Protein AF-A0A1U7XF20-F1 (afdb_monomer_lite)

InterPro domains:
  IPR036397 Ribonuclease H superfamily [G3DSA:3.30.420.10] (10-105)

Foldseek 3Di:
DDPVVVVVCVVVVVPPPPPPVCVVVVVVVVVVVVVVVVPPCVCVLVVVLVVVQCQQQDQDPVRSGGPVCVPPVDHDDPDCCSVDPDPVVVVVVVVVVVVVVVVVVD

Organism: Nicotiana sylvestris (NCBI:txid4096)

Radius of gyration: 22.83 Å; chains: 1; bounding box: 46×39×64 Å

Structure (mmCIF, N/CA/C/O backbone):
data_AF-A0A1U7XF20-F1
#
_entry.id   AF-A0A1U7XF20-F1
#
loop_
_atom_site.group_PDB
_atom_site.id
_atom_site.type_symbol
_atom_site.label_atom_id
_atom_site.label_alt_id
_atom_site.label_comp_id
_atom_site.label_asym_id
_atom_site.label_entity_id
_atom_site.label_seq_id
_atom_site.pdbx_PDB_ins_code
_atom_site.Cartn_x
_atom_site.Cartn_y
_atom_site.Cartn_z
_atom_site.occupancy
_atom_site.B_iso_or_equiv
_atom_site.auth_seq_id
_atom_site.auth_comp_id
_atom_site.auth_asym_id
_atom_site.auth_atom_id
_atom_site.pdbx_PDB_model_num
ATOM 1 N N . MET A 1 1 ? -6.549 -2.024 -49.322 1.00 47.97 1 MET A N 1
ATOM 2 C CA . MET A 1 1 ? -5.679 -2.160 -48.138 1.00 47.97 1 MET A CA 1
ATOM 3 C C . MET A 1 1 ? -6.633 -2.403 -46.986 1.00 47.97 1 MET A C 1
ATOM 5 O O . MET A 1 1 ? -7.366 -1.487 -46.643 1.00 47.97 1 MET A O 1
ATOM 9 N N . GLY A 1 2 ? -6.844 -3.676 -46.654 1.00 63.06 2 GLY A N 1
ATOM 10 C CA . GLY A 1 2 ? -8.061 -4.148 -45.983 1.00 63.06 2 GLY A CA 1
ATOM 11 C C . GLY A 1 2 ? -7.873 -4.359 -44.486 1.00 63.06 2 GLY A C 1
ATOM 12 O O . GLY A 1 2 ? -6.754 -4.566 -44.024 1.00 63.06 2 GLY A O 1
ATOM 13 N N . ASP A 1 3 ? -8.983 -4.366 -43.749 1.00 58.84 3 ASP A N 1
ATOM 14 C CA . ASP A 1 3 ? -9.041 -4.536 -42.288 1.00 58.84 3 ASP A CA 1
ATOM 15 C C . ASP A 1 3 ? -8.327 -5.797 -41.764 1.00 58.84 3 ASP A C 1
ATOM 17 O O . ASP A 1 3 ? -7.922 -5.856 -40.605 1.00 58.84 3 ASP A O 1
ATOM 21 N N . SER A 1 4 ? -8.109 -6.801 -42.615 1.00 64.19 4 SER A N 1
ATOM 22 C CA . SER A 1 4 ? -7.375 -8.023 -42.274 1.00 64.19 4 SER A CA 1
ATOM 23 C C . SER A 1 4 ? -5.901 -7.770 -41.922 1.00 64.19 4 SER A C 1
ATOM 25 O O . SER A 1 4 ? -5.358 -8.460 -41.060 1.00 64.19 4 SER A O 1
ATOM 27 N N . ASP A 1 5 ? -5.270 -6.753 -42.519 1.00 63.38 5 ASP A N 1
ATOM 28 C CA . ASP A 1 5 ? -3.872 -6.394 -42.238 1.00 63.38 5 ASP A CA 1
ATOM 29 C C . ASP A 1 5 ? -3.710 -5.819 -40.817 1.00 63.38 5 ASP A C 1
ATOM 31 O O . ASP A 1 5 ? -2.666 -5.987 -40.181 1.00 63.38 5 ASP A O 1
ATOM 35 N N . LEU A 1 6 ? -4.764 -5.182 -40.286 1.00 62.84 6 LEU A N 1
ATOM 36 C CA . LEU A 1 6 ? -4.788 -4.637 -38.927 1.00 62.84 6 LEU A CA 1
ATOM 37 C C . LEU A 1 6 ? -4.824 -5.753 -37.876 1.00 62.84 6 LEU A C 1
ATOM 39 O O . LEU A 1 6 ? -4.084 -5.686 -36.897 1.00 62.84 6 LEU A O 1
ATOM 43 N N . ILE A 1 7 ? -5.617 -6.807 -38.093 1.00 64.19 7 ILE A N 1
ATOM 44 C CA . ILE A 1 7 ? -5.748 -7.929 -37.144 1.00 64.19 7 ILE A CA 1
ATOM 45 C C . ILE A 1 7 ? -4.440 -8.730 -37.039 1.00 64.19 7 ILE A C 1
ATOM 47 O O . ILE A 1 7 ? -4.031 -9.123 -35.945 1.00 64.19 7 ILE A O 1
ATOM 51 N N . ILE A 1 8 ? -3.740 -8.926 -38.160 1.00 64.38 8 ILE A N 1
ATOM 52 C CA . ILE A 1 8 ? -2.449 -9.631 -38.182 1.00 64.38 8 ILE A CA 1
ATOM 53 C C . ILE A 1 8 ? -1.385 -8.838 -37.406 1.00 64.38 8 ILE A C 1
ATOM 55 O O . ILE A 1 8 ? -0.635 -9.420 -36.620 1.00 64.38 8 ILE A O 1
ATOM 59 N N . GLY A 1 9 ? -1.359 -7.508 -37.551 1.00 65.50 9 GLY A N 1
ATOM 60 C CA . GLY A 1 9 ? -0.450 -6.639 -36.797 1.00 65.50 9 GLY A CA 1
ATOM 61 C C . GLY A 1 9 ? -0.682 -6.676 -35.281 1.00 65.50 9 GLY A C 1
ATOM 62 O O . GLY A 1 9 ? 0.285 -6.696 -34.516 1.00 65.50 9 GLY A O 1
ATOM 63 N N . GLN A 1 10 ? -1.946 -6.758 -34.846 1.00 61.59 10 GLN A N 1
ATOM 64 C CA . GLN A 1 10 ? -2.319 -6.868 -33.429 1.00 61.59 10 GLN A CA 1
ATOM 65 C C . GLN A 1 10 ? -1.820 -8.173 -32.798 1.00 61.59 10 GLN A C 1
ATOM 67 O O . GLN A 1 10 ? -1.226 -8.145 -31.721 1.00 61.59 10 GLN A O 1
ATOM 72 N N . ALA A 1 11 ? -2.012 -9.306 -33.482 1.00 58.38 11 ALA A N 1
ATOM 73 C CA . ALA A 1 11 ? -1.596 -10.619 -32.989 1.00 58.38 11 ALA A CA 1
ATOM 74 C C . ALA A 1 11 ? -0.067 -10.789 -32.958 1.00 58.38 11 ALA A C 1
ATOM 76 O O . ALA A 1 11 ? 0.468 -11.466 -32.084 1.00 58.38 11 ALA A O 1
ATOM 77 N N . GLN A 1 12 ? 0.646 -10.153 -33.890 1.00 58.69 12 GLN A N 1
ATOM 78 C CA . GLN A 1 12 ? 2.109 -10.204 -33.969 1.00 58.69 12 GLN A CA 1
ATOM 79 C C . GLN A 1 12 ? 2.805 -9.186 -33.049 1.00 58.69 12 GLN A C 1
ATOM 81 O O . GLN A 1 12 ? 4.032 -9.106 -33.054 1.00 58.69 12 GLN A O 1
ATOM 86 N N . GLY A 1 13 ? 2.050 -8.379 -32.291 1.00 62.56 13 GLY A N 1
ATOM 87 C CA . GLY A 1 13 ? 2.604 -7.314 -31.446 1.00 62.56 13 GLY A CA 1
ATOM 88 C C . GLY A 1 13 ? 3.339 -6.228 -32.240 1.00 62.56 13 GLY A C 1
ATOM 89 O O . GLY A 1 13 ? 4.121 -5.463 -31.675 1.00 62.56 13 GLY A O 1
ATOM 90 N N . LYS A 1 14 ? 3.105 -6.149 -33.557 1.00 59.97 14 LYS A N 1
ATOM 91 C CA . LYS A 1 14 ? 3.831 -5.284 -34.489 1.00 59.97 14 LYS A CA 1
ATOM 92 C C . LYS A 1 14 ? 3.180 -3.901 -34.538 1.00 59.97 14 LYS A C 1
ATOM 94 O O . LYS A 1 14 ? 2.690 -3.448 -35.567 1.00 59.97 14 LYS A O 1
ATOM 99 N N . TRP A 1 15 ? 3.165 -3.229 -33.392 1.00 57.50 15 TRP A N 1
ATOM 100 C CA . TRP A 1 15 ? 2.694 -1.853 -33.245 1.00 57.50 15 TRP A CA 1
ATOM 101 C C . TRP A 1 15 ? 3.818 -0.875 -33.602 1.00 57.50 15 TRP A C 1
ATOM 103 O O . TRP A 1 15 ? 4.356 -0.178 -32.743 1.00 57.50 15 TRP A O 1
ATOM 113 N N . GLU A 1 16 ? 4.240 -0.833 -34.864 1.00 61.03 16 GLU A N 1
ATOM 114 C CA . GLU A 1 16 ? 5.056 0.298 -35.311 1.00 61.03 16 GLU A CA 1
ATOM 115 C C . GLU A 1 16 ? 4.160 1.540 -35.350 1.00 61.03 16 GLU A C 1
ATOM 117 O O . GLU A 1 16 ? 3.304 1.688 -36.225 1.00 61.03 16 GLU A O 1
ATOM 122 N N . THR A 1 17 ? 4.318 2.425 -34.361 1.00 60.12 17 THR A N 1
ATOM 123 C CA . THR A 1 17 ? 3.661 3.731 -34.309 1.00 60.12 17 THR A CA 1
ATOM 124 C C . THR A 1 17 ? 4.143 4.569 -35.491 1.00 60.12 17 THR A C 1
ATOM 126 O O . THR A 1 17 ? 5.159 5.250 -35.430 1.00 60.12 17 THR A O 1
ATOM 129 N N . ARG A 1 18 ? 3.398 4.501 -36.602 1.00 64.56 18 ARG A N 1
ATOM 130 C CA . ARG A 1 18 ? 3.625 5.318 -37.808 1.00 64.56 18 ARG A CA 1
ATOM 131 C C . ARG A 1 18 ? 3.434 6.814 -37.557 1.00 64.56 18 ARG A C 1
ATOM 133 O O . ARG A 1 18 ? 3.856 7.630 -38.371 1.00 64.56 18 ARG A O 1
ATOM 140 N N . ASP A 1 19 ? 2.793 7.165 -36.445 1.00 63.06 19 ASP A N 1
ATOM 141 C CA . ASP A 1 19 ? 2.690 8.542 -35.992 1.00 63.06 19 ASP A CA 1
ATOM 142 C C . ASP A 1 19 ? 3.987 8.967 -35.296 1.00 63.06 19 ASP A C 1
ATOM 144 O O . ASP A 1 19 ? 4.327 8.498 -34.206 1.00 63.06 19 ASP A O 1
ATOM 148 N N . VAL A 1 20 ? 4.689 9.903 -35.933 1.00 70.06 20 VAL A N 1
ATOM 149 C CA . VAL A 1 20 ? 5.961 10.472 -35.475 1.00 70.06 20 VAL A CA 1
ATOM 150 C C . VAL A 1 20 ? 5.845 11.073 -34.069 1.00 70.06 20 VAL A C 1
ATOM 152 O O . VAL A 1 20 ? 6.818 11.070 -33.318 1.00 70.06 20 VAL A O 1
ATOM 155 N N . LYS A 1 21 ? 4.652 11.529 -33.663 1.00 75.69 21 LYS A N 1
ATOM 156 C CA . LYS A 1 21 ? 4.406 12.079 -32.321 1.00 75.69 21 LYS A CA 1
ATOM 157 C C . LYS A 1 21 ? 4.404 11.021 -31.221 1.00 75.69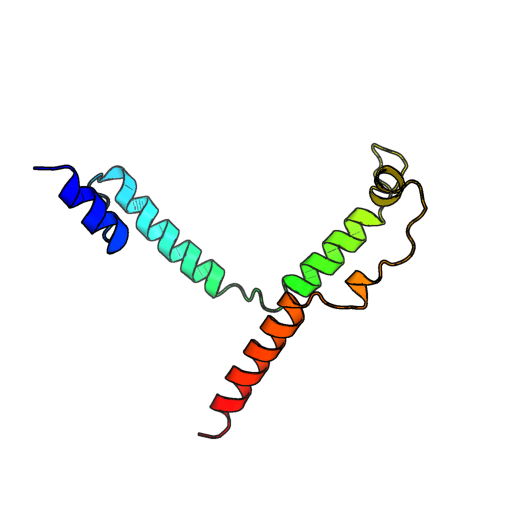 21 LYS A C 1
ATOM 159 O O . LYS A 1 21 ? 4.598 11.368 -30.061 1.00 75.69 21 LYS A O 1
ATOM 164 N N . LEU A 1 22 ? 4.186 9.750 -31.563 1.00 74.06 22 LEU A N 1
ATOM 165 C CA . LEU A 1 22 ? 4.114 8.644 -30.605 1.00 74.06 22 LEU A CA 1
ATOM 166 C C . LEU A 1 22 ? 5.445 7.896 -30.441 1.00 74.06 22 LEU A C 1
ATOM 168 O O . 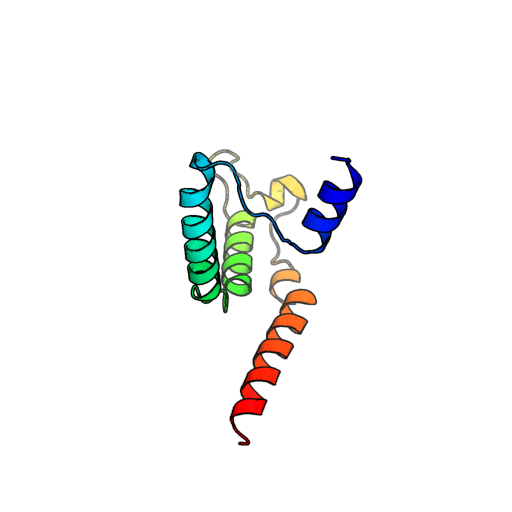LEU A 1 22 ? 5.620 7.160 -29.470 1.00 74.06 22 LEU A O 1
ATOM 172 N N . ILE A 1 23 ? 6.406 8.121 -31.340 1.00 74.62 23 ILE A N 1
ATOM 173 C CA . ILE A 1 23 ? 7.758 7.545 -31.269 1.00 74.62 23 ILE A CA 1
ATOM 174 C C . ILE A 1 23 ? 8.483 7.898 -29.949 1.00 74.62 23 ILE A C 1
ATOM 176 O O . ILE A 1 23 ? 9.030 6.982 -29.332 1.00 74.62 23 ILE A O 1
ATOM 180 N N . PRO A 1 24 ? 8.445 9.149 -29.437 1.00 79.12 24 PRO A N 1
ATOM 181 C CA . PRO A 1 24 ? 9.096 9.498 -28.168 1.00 79.12 24 PRO A CA 1
ATOM 182 C C . PRO A 1 24 ? 8.534 8.740 -26.958 1.00 79.12 24 PRO A C 1
ATOM 184 O O . PRO A 1 24 ? 9.264 8.418 -26.023 1.00 79.12 24 PRO A O 1
ATOM 187 N N . TYR A 1 25 ? 7.237 8.421 -26.980 1.00 77.19 25 TYR A N 1
ATOM 188 C CA . TYR A 1 25 ? 6.572 7.724 -25.880 1.00 77.19 25 TYR A CA 1
ATOM 189 C C . TYR A 1 25 ? 6.915 6.238 -25.849 1.00 77.19 25 TYR A C 1
ATOM 191 O O . TYR A 1 25 ? 6.987 5.664 -24.767 1.00 77.19 25 TYR A O 1
ATOM 199 N N . LYS A 1 26 ? 7.189 5.621 -27.004 1.00 75.88 26 LYS A N 1
ATOM 200 C CA . LYS A 1 26 ? 7.612 4.217 -27.069 1.00 75.88 26 LYS A CA 1
ATOM 201 C C . LYS A 1 26 ? 8.906 3.985 -26.284 1.00 75.88 26 LYS A C 1
ATOM 203 O O . LYS A 1 26 ? 8.943 3.097 -25.440 1.00 75.88 26 LYS A O 1
ATOM 208 N N . GLN A 1 27 ? 9.914 4.832 -26.499 1.00 79.62 27 GLN A N 1
ATOM 209 C CA . GLN A 1 27 ? 11.178 4.762 -25.760 1.00 79.62 27 GLN A CA 1
ATOM 210 C C . GLN A 1 27 ? 10.951 4.950 -24.259 1.00 79.62 27 GLN A C 1
ATOM 212 O O . GLN A 1 27 ? 11.450 4.179 -23.445 1.00 79.62 27 GLN A O 1
ATOM 217 N N . HIS A 1 28 ? 10.117 5.926 -23.894 1.00 82.06 28 HIS A N 1
ATOM 218 C CA . HIS A 1 28 ? 9.797 6.176 -22.495 1.00 82.06 28 HIS A CA 1
ATOM 219 C C . HIS A 1 28 ? 9.088 4.986 -21.832 1.00 82.06 28 HIS A C 1
ATOM 221 O O . HIS A 1 28 ? 9.370 4.659 -20.683 1.00 82.06 28 HIS A O 1
ATOM 227 N N . MET A 1 29 ? 8.197 4.302 -22.553 1.00 80.06 29 MET A N 1
ATOM 228 C CA . MET A 1 29 ? 7.530 3.096 -22.061 1.00 80.06 29 MET A CA 1
ATOM 229 C C . MET A 1 29 ? 8.487 1.908 -21.923 1.00 80.06 29 MET A C 1
ATOM 231 O O . MET A 1 29 ? 8.358 1.140 -20.971 1.00 80.06 29 MET A O 1
ATOM 235 N N . GLU A 1 30 ? 9.459 1.761 -22.824 1.00 82.19 30 GLU A N 1
ATOM 236 C CA . GLU A 1 30 ? 10.506 0.737 -22.717 1.00 82.19 30 GLU A CA 1
ATOM 237 C C . GLU A 1 30 ? 11.415 0.988 -21.505 1.00 82.19 30 GLU A C 1
ATOM 239 O O . GLU A 1 30 ? 11.672 0.067 -20.722 1.00 82.19 30 GLU A O 1
ATOM 244 N N . ASP A 1 31 ? 11.816 2.242 -21.288 1.00 87.19 31 ASP A N 1
ATOM 245 C CA . ASP A 1 31 ? 12.620 2.656 -20.136 1.00 87.19 31 ASP A CA 1
ATOM 246 C C . ASP A 1 31 ? 11.856 2.462 -18.821 1.00 87.19 31 ASP A C 1
ATOM 248 O O . ASP A 1 31 ? 12.402 1.908 -17.865 1.00 87.19 31 ASP A O 1
ATOM 252 N N . LEU A 1 32 ? 10.572 2.840 -18.780 1.00 81.94 32 LEU A N 1
ATOM 253 C CA . LEU A 1 32 ? 9.695 2.596 -17.634 1.00 81.94 32 LEU A CA 1
ATOM 254 C C . LEU A 1 32 ? 9.536 1.100 -17.367 1.00 81.94 32 LEU A C 1
ATOM 256 O O . LEU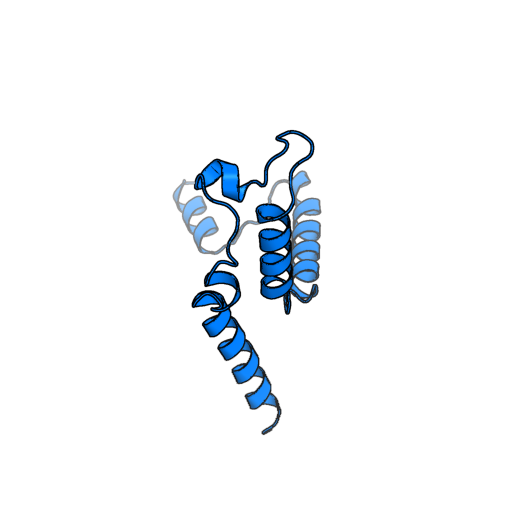 A 1 32 ? 9.668 0.673 -16.226 1.00 81.94 32 LEU A O 1
ATOM 260 N N . SER A 1 33 ? 9.301 0.284 -18.395 1.00 81.50 33 SER A N 1
ATOM 261 C CA . SER A 1 33 ? 9.197 -1.171 -18.248 1.00 81.50 33 SER A CA 1
ATOM 262 C C . SER A 1 33 ? 10.490 -1.771 -17.689 1.00 81.50 33 SER A C 1
ATOM 264 O O . SER A 1 33 ? 10.448 -2.635 -16.813 1.00 81.50 33 SER A O 1
ATOM 266 N N . LYS A 1 34 ? 11.655 -1.319 -18.164 1.00 82.56 34 LYS A N 1
ATOM 267 C CA . LYS A 1 34 ? 12.954 -1.752 -17.634 1.00 82.56 34 LYS A CA 1
ATOM 268 C C . LYS A 1 34 ? 13.144 -1.300 -16.189 1.00 82.56 34 LYS A C 1
ATOM 270 O O . LYS A 1 34 ? 13.585 -2.097 -15.365 1.00 82.56 34 LYS A O 1
ATOM 275 N N . TRP A 1 35 ? 12.766 -0.063 -15.875 1.00 79.56 35 TRP A N 1
ATOM 276 C CA . TRP A 1 35 ? 12.796 0.469 -14.519 1.00 79.56 35 TRP A CA 1
ATOM 277 C C . TRP A 1 35 ? 11.908 -0.350 -13.580 1.00 79.56 35 TRP A C 1
ATOM 279 O O . TRP A 1 35 ? 12.396 -0.798 -12.551 1.00 79.56 35 TRP A O 1
ATOM 289 N N . PHE A 1 36 ? 10.665 -0.653 -13.965 1.00 73.38 36 PHE A N 1
ATOM 290 C CA . PHE A 1 36 ? 9.753 -1.502 -13.194 1.00 73.38 36 PHE A CA 1
ATOM 291 C C . PHE A 1 36 ? 10.286 -2.925 -13.003 1.00 73.38 36 PHE A C 1
ATOM 293 O O . PHE A 1 36 ? 10.134 -3.480 -11.924 1.00 73.38 36 PHE A O 1
ATOM 300 N N . LYS A 1 37 ? 10.945 -3.510 -14.009 1.00 70.38 37 LYS A N 1
ATOM 301 C CA . LYS A 1 37 ? 11.607 -4.817 -13.860 1.00 70.38 37 LYS A CA 1
ATOM 302 C C . LYS A 1 37 ? 12.824 -4.766 -12.929 1.00 70.38 37 LYS A C 1
ATOM 304 O O . LYS A 1 37 ? 13.114 -5.755 -12.272 1.00 70.38 37 LYS A O 1
ATOM 309 N N . SER A 1 38 ? 13.547 -3.643 -12.902 1.00 66.56 38 SER A N 1
ATOM 310 C CA . SER A 1 38 ? 14.722 -3.439 -12.037 1.00 66.56 38 SER A CA 1
ATOM 311 C C . SER A 1 38 ? 14.375 -2.993 -10.617 1.00 66.56 38 SER A C 1
ATOM 313 O O . SER A 1 38 ? 15.147 -3.222 -9.691 1.00 66.56 38 SER A O 1
ATOM 315 N N . VAL A 1 39 ? 13.221 -2.345 -10.440 1.00 72.31 39 VAL A N 1
ATOM 316 C CA . VAL A 1 39 ? 12.621 -2.112 -9.134 1.00 72.31 39 VAL A CA 1
ATOM 317 C C . VAL A 1 39 ? 12.293 -3.489 -8.588 1.00 72.31 39 VAL A C 1
ATOM 319 O O . VAL A 1 39 ? 11.394 -4.164 -9.079 1.00 72.31 39 VAL A O 1
ATOM 322 N N . GLU A 1 40 ? 13.056 -3.925 -7.591 1.00 64.12 40 GLU A N 1
ATOM 323 C CA . GLU A 1 40 ? 12.774 -5.164 -6.883 1.00 64.12 40 GLU A CA 1
ATOM 324 C C . GLU A 1 40 ? 11.389 -5.053 -6.221 1.00 64.12 40 GLU A C 1
ATOM 326 O O . GLU A 1 40 ? 11.226 -4.555 -5.106 1.00 64.12 40 GLU A O 1
ATOM 331 N N . PHE A 1 41 ? 10.367 -5.573 -6.905 1.00 61.09 41 PHE A N 1
ATOM 332 C CA . PHE A 1 41 ? 9.044 -5.881 -6.347 1.00 61.09 41 PHE A CA 1
ATOM 333 C C . PHE A 1 41 ? 9.084 -7.044 -5.352 1.00 61.09 41 PHE A C 1
ATOM 335 O O . PHE A 1 41 ? 8.046 -7.482 -4.859 1.00 61.09 41 PHE A O 1
ATOM 342 N N . ARG A 1 42 ? 10.287 -7.502 -5.016 1.00 58.72 42 ARG A N 1
ATOM 343 C CA . ARG A 1 42 ? 10.602 -8.652 -4.181 1.00 58.72 42 ARG A CA 1
ATOM 344 C C . ARG A 1 42 ? 9.918 -8.641 -2.813 1.00 58.72 42 ARG A C 1
ATOM 346 O O . ARG A 1 42 ? 9.715 -9.683 -2.222 1.00 58.72 42 ARG A O 1
ATOM 353 N N . GLN A 1 43 ? 9.503 -7.470 -2.328 1.00 64.38 43 GLN A N 1
ATOM 354 C CA . GLN A 1 43 ? 8.774 -7.311 -1.060 1.00 64.38 43 GLN A CA 1
ATOM 355 C C . GLN A 1 43 ? 7.477 -6.515 -1.212 1.00 64.38 43 GLN A C 1
ATOM 357 O O . GLN A 1 43 ? 6.937 -5.998 -0.232 1.00 64.38 43 GLN A O 1
ATOM 362 N N . TRP A 1 44 ? 6.980 -6.318 -2.436 1.00 71.50 44 TRP A N 1
ATOM 363 C CA . TRP A 1 44 ? 5.765 -5.530 -2.619 1.00 71.50 44 TRP A CA 1
ATOM 364 C C . TRP A 1 44 ? 4.566 -6.205 -1.960 1.00 71.50 44 TRP A C 1
ATOM 366 O O . TRP A 1 44 ? 3.778 -5.514 -1.330 1.00 71.50 44 TRP A O 1
ATOM 376 N N . HIS A 1 45 ? 4.476 -7.533 -2.004 1.00 67.38 45 HIS A N 1
ATOM 377 C CA . HIS A 1 45 ? 3.420 -8.296 -1.340 1.00 67.38 45 HIS A CA 1
ATOM 378 C C . HIS A 1 45 ? 3.436 -8.120 0.191 1.00 67.38 45 HIS A C 1
ATOM 380 O O . HIS A 1 45 ? 2.387 -7.868 0.788 1.00 67.38 45 HIS A O 1
ATOM 386 N N . GLU A 1 46 ? 4.610 -8.148 0.826 1.00 69.38 46 GLU A N 1
ATOM 387 C CA . GLU A 1 46 ? 4.760 -7.848 2.255 1.00 69.38 46 GLU A CA 1
ATOM 388 C C . GLU A 1 46 ? 4.378 -6.392 2.549 1.00 69.38 46 GLU A C 1
ATOM 390 O O . GLU A 1 46 ? 3.485 -6.120 3.354 1.00 69.38 46 GLU A O 1
ATOM 395 N N . LYS A 1 47 ? 4.992 -5.432 1.843 1.00 75.94 47 LYS A N 1
ATOM 396 C CA . LYS A 1 47 ? 4.753 -3.992 2.045 1.00 75.94 47 LYS A CA 1
ATOM 397 C C . LYS A 1 47 ? 3.295 -3.608 1.794 1.00 75.94 47 LYS A C 1
ATOM 399 O O . LYS A 1 47 ? 2.752 -2.761 2.502 1.00 75.94 47 LYS A O 1
ATOM 404 N N . PHE A 1 48 ? 2.656 -4.232 0.811 1.00 78.00 48 PHE A N 1
ATOM 405 C CA . PHE A 1 48 ? 1.251 -4.037 0.481 1.00 78.00 48 PHE A CA 1
ATOM 406 C C . PHE A 1 48 ? 0.340 -4.598 1.571 1.00 78.00 48 PHE A C 1
ATOM 408 O O . PHE A 1 48 ? -0.574 -3.899 2.006 1.00 78.00 48 PHE A O 1
ATOM 415 N N . SER A 1 49 ? 0.628 -5.798 2.079 1.00 75.75 49 SER A N 1
ATOM 416 C CA . SER A 1 49 ? -0.129 -6.400 3.183 1.00 75.75 49 SER A CA 1
ATOM 417 C C . SER A 1 49 ? -0.053 -5.536 4.447 1.00 75.75 49 SER A C 1
ATOM 419 O O . SER A 1 49 ? -1.083 -5.220 5.048 1.00 75.75 49 SER A O 1
ATOM 421 N N . PHE A 1 50 ? 1.139 -5.035 4.790 1.00 78.69 50 PHE A N 1
ATOM 422 C CA . PHE A 1 50 ? 1.320 -4.093 5.899 1.00 78.69 50 PHE A CA 1
ATOM 423 C C . PHE A 1 50 ? 0.585 -2.764 5.681 1.00 78.69 50 PHE A C 1
ATOM 425 O O . PHE A 1 50 ? -0.056 -2.247 6.601 1.00 78.69 50 PHE A O 1
ATOM 432 N N . ALA A 1 51 ? 0.647 -2.199 4.473 1.00 85.38 51 ALA A N 1
ATOM 433 C CA . ALA A 1 51 ? -0.048 -0.957 4.145 1.00 85.38 51 ALA A CA 1
ATOM 434 C C . ALA A 1 51 ? -1.576 -1.111 4.224 1.00 85.38 51 ALA A C 1
ATOM 436 O O . ALA A 1 51 ? -2.253 -0.238 4.773 1.00 85.38 51 ALA A O 1
ATOM 437 N N . LEU A 1 52 ? -2.118 -2.227 3.728 1.00 83.50 52 LEU A N 1
ATOM 438 C CA . LEU A 1 52 ? -3.540 -2.553 3.817 1.00 83.50 52 LEU A CA 1
ATOM 439 C C . LEU A 1 52 ? -3.994 -2.750 5.260 1.00 83.50 52 LEU A C 1
ATOM 441 O O . LEU A 1 52 ? -5.032 -2.208 5.642 1.00 83.50 52 LEU A O 1
ATOM 445 N N . LEU A 1 53 ? -3.221 -3.481 6.066 1.00 82.88 53 LEU A N 1
ATOM 446 C CA . LEU A 1 53 ? -3.509 -3.647 7.488 1.00 82.88 53 LEU A CA 1
ATOM 447 C C . LEU A 1 53 ? -3.596 -2.278 8.161 1.00 82.88 53 LEU A C 1
ATOM 449 O O . LEU A 1 53 ? -4.614 -1.939 8.758 1.00 82.88 53 LEU A O 1
ATOM 453 N N . ARG A 1 54 ? -2.567 -1.450 7.978 1.00 86.62 54 ARG A N 1
ATOM 454 C CA . ARG A 1 54 ? -2.514 -0.099 8.537 1.00 86.62 54 ARG A CA 1
ATOM 455 C C . ARG A 1 54 ? -3.702 0.754 8.089 1.00 86.62 54 ARG A C 1
ATOM 457 O O . ARG A 1 54 ? -4.263 1.495 8.888 1.00 86.62 54 ARG A O 1
ATOM 464 N N . TYR A 1 55 ? -4.112 0.647 6.829 1.00 85.56 55 TYR A N 1
ATOM 465 C CA . TYR A 1 55 ? -5.297 1.342 6.337 1.00 85.56 55 TYR A CA 1
ATOM 466 C C . TYR A 1 55 ? -6.579 0.869 7.038 1.00 85.56 55 T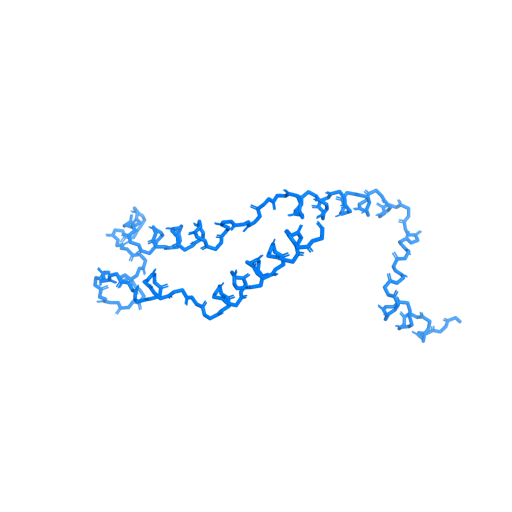YR A C 1
ATOM 468 O O . TYR A 1 55 ? -7.388 1.702 7.437 1.00 85.56 55 TYR A O 1
ATOM 476 N N . ARG A 1 56 ? -6.761 -0.446 7.213 1.00 83.69 56 ARG A N 1
ATOM 477 C CA . ARG A 1 56 ? -7.953 -1.040 7.842 1.00 83.69 56 ARG A CA 1
ATOM 478 C C . ARG A 1 56 ? -8.065 -0.718 9.331 1.00 83.69 56 ARG A C 1
ATOM 480 O O . ARG A 1 56 ? -9.186 -0.580 9.811 1.00 83.69 56 ARG A O 1
ATOM 487 N N . THR A 1 57 ? -6.942 -0.613 10.043 1.00 81.06 57 THR A N 1
ATOM 488 C CA . THR A 1 57 ? -6.910 -0.461 11.508 1.00 81.06 57 THR A CA 1
ATOM 489 C C . THR A 1 57 ? -6.780 0.979 11.990 1.00 81.06 57 THR A C 1
ATOM 491 O O . THR A 1 57 ? -7.167 1.275 13.117 1.00 81.06 57 THR A O 1
ATOM 494 N N . ILE A 1 58 ? -6.267 1.898 11.167 1.00 89.38 58 ILE A N 1
ATOM 495 C CA . ILE A 1 58 ? -6.151 3.303 11.562 1.00 89.38 58 ILE A CA 1
ATOM 496 C C . ILE A 1 58 ? -7.513 3.988 11.494 1.00 89.38 58 ILE A C 1
ATOM 498 O O . ILE A 1 58 ? -8.158 4.046 10.445 1.00 89.38 58 ILE A O 1
ATOM 502 N N . VAL A 1 59 ? -7.902 4.593 12.615 1.00 87.81 59 VAL A N 1
ATOM 503 C CA . VAL A 1 59 ? -9.052 5.494 12.698 1.00 87.81 59 VAL A CA 1
ATOM 504 C C . VAL A 1 59 ? -8.845 6.662 11.738 1.00 87.81 59 VAL A C 1
ATOM 506 O O . VAL A 1 59 ? -7.857 7.394 11.824 1.00 87.81 59 VAL A O 1
ATOM 509 N N . ARG A 1 60 ? -9.773 6.848 10.796 1.00 89.44 60 ARG A N 1
ATOM 510 C CA . ARG A 1 60 ? -9.704 7.974 9.861 1.00 89.44 60 ARG A CA 1
ATOM 511 C C . ARG A 1 60 ? -10.258 9.208 10.553 1.00 89.44 60 ARG A C 1
ATOM 513 O O . ARG A 1 60 ? -11.405 9.200 10.981 1.00 89.44 60 ARG A O 1
ATOM 520 N N . THR A 1 61 ? -9.483 10.288 10.596 1.00 86.19 61 THR A N 1
ATOM 521 C CA . THR A 1 61 ? -9.900 11.573 11.186 1.00 86.19 61 THR A CA 1
ATOM 522 C C . THR A 1 61 ? -11.219 12.091 10.605 1.00 86.19 61 THR A C 1
ATOM 524 O O . THR A 1 61 ? -11.992 12.716 11.317 1.00 86.19 61 THR A O 1
ATOM 527 N N . SER A 1 62 ? -11.509 11.790 9.336 1.00 86.69 62 SER A N 1
ATOM 528 C CA . SER A 1 62 ? -12.764 12.167 8.679 1.00 86.69 62 SER A CA 1
ATOM 529 C C . SER A 1 62 ? -13.990 11.389 9.163 1.00 86.69 62 SER A C 1
ATOM 531 O O . SER A 1 62 ? -15.090 11.923 9.103 1.00 86.69 62 SER A O 1
ATOM 533 N N . ALA A 1 63 ? -13.826 10.138 9.602 1.00 81.56 63 ALA A N 1
ATOM 534 C CA . ALA A 1 63 ? -14.934 9.264 9.990 1.00 81.56 63 ALA A CA 1
ATOM 535 C C . ALA A 1 63 ? -14.990 8.985 11.499 1.00 81.56 63 ALA A C 1
ATOM 537 O O . ALA A 1 63 ? -15.980 8.447 11.979 1.00 81.56 63 ALA A O 1
ATOM 538 N N . GLY A 1 64 ? -13.919 9.276 12.244 1.00 90.88 64 GLY A N 1
ATOM 539 C CA . GLY A 1 64 ? -13.797 8.922 13.662 1.00 90.88 64 GLY A CA 1
ATOM 540 C C . GLY A 1 64 ? -13.765 7.412 13.934 1.00 90.88 64 GLY A C 1
ATOM 541 O O . GLY A 1 64 ? -13.676 7.003 15.085 1.00 90.88 64 GLY A O 1
ATOM 542 N N . ALA A 1 65 ? -13.794 6.585 12.887 1.00 86.75 65 ALA A N 1
ATOM 543 C CA . ALA A 1 65 ? -13.817 5.131 12.948 1.00 86.75 65 ALA A CA 1
ATOM 544 C C . ALA A 1 65 ? -12.755 4.525 12.022 1.00 86.75 65 ALA A C 1
ATOM 546 O O . ALA A 1 65 ? -12.241 5.176 11.102 1.00 86.75 65 ALA A O 1
ATOM 547 N N . THR A 1 66 ? -12.411 3.263 12.269 1.00 90.12 66 THR A N 1
ATOM 548 C CA . THR A 1 66 ? -11.558 2.495 11.358 1.00 90.12 66 THR A CA 1
ATOM 549 C C . THR A 1 66 ? -12.361 2.110 10.109 1.00 90.12 66 THR A C 1
ATOM 551 O O . THR A 1 66 ? -13.562 1.842 10.215 1.00 90.12 66 THR A O 1
ATOM 554 N N . PRO A 1 67 ? -11.749 2.051 8.910 1.00 88.56 67 PRO A N 1
ATOM 555 C CA . PRO A 1 67 ? -12.460 1.615 7.710 1.00 88.56 67 PRO A CA 1
ATOM 556 C C . PRO A 1 67 ? -13.088 0.225 7.855 1.00 88.56 67 PRO A C 1
ATOM 558 O O . PRO A 1 67 ? -14.160 -0.018 7.314 1.00 88.56 67 PRO A O 1
ATOM 561 N N . TYR A 1 68 ? -12.454 -0.674 8.613 1.00 85.06 68 TYR A N 1
ATOM 562 C CA . TYR A 1 68 ? -12.983 -2.013 8.866 1.00 85.06 68 TYR A CA 1
ATOM 563 C C . TYR A 1 68 ? -14.288 -1.988 9.676 1.00 85.06 68 TYR A C 1
ATOM 565 O O . TYR A 1 68 ? -15.247 -2.658 9.298 1.00 85.06 68 TYR A O 1
ATOM 573 N N . LEU A 1 69 ? -14.351 -1.167 10.733 1.00 88.50 69 LEU A N 1
ATOM 574 C CA . LEU A 1 69 ? -15.550 -1.011 11.560 1.00 88.50 69 LEU A CA 1
ATOM 575 C C . LEU A 1 69 ? -16.739 -0.494 10.739 1.00 88.50 69 LEU A C 1
ATOM 577 O O . LEU A 1 69 ? -17.866 -0.928 10.949 1.00 88.50 69 LEU A O 1
ATOM 581 N N . LEU A 1 70 ? -16.488 0.383 9.764 1.00 89.50 70 LEU A N 1
ATOM 582 C CA . LEU A 1 70 ? -17.530 0.900 8.874 1.00 89.50 70 LEU A CA 1
ATOM 583 C C . LEU A 1 70 ? -18.064 -0.149 7.889 1.00 89.50 70 LEU A C 1
ATOM 585 O O . LEU A 1 70 ? -19.231 -0.085 7.518 1.00 89.50 70 LEU A O 1
ATOM 589 N N . VAL A 1 71 ? -17.221 -1.085 7.442 1.00 88.00 71 VAL A N 1
ATOM 590 C CA . VAL A 1 71 ? -17.604 -2.103 6.450 1.00 88.00 71 VAL A CA 1
ATOM 591 C C . VAL A 1 71 ? -18.285 -3.302 7.107 1.00 88.00 71 VAL A C 1
ATOM 593 O O . VAL A 1 71 ? -19.282 -3.794 6.588 1.00 88.00 71 VAL A O 1
ATOM 596 N N . TYR A 1 72 ? -17.758 -3.771 8.239 1.00 86.12 72 TYR A N 1
ATOM 597 C CA . TYR A 1 72 ? -18.196 -5.023 8.863 1.00 86.12 72 TYR A CA 1
ATOM 598 C C . TYR A 1 72 ? -18.994 -4.824 10.156 1.00 86.12 72 TYR A C 1
ATOM 600 O O . TYR A 1 72 ? -19.577 -5.779 10.661 1.00 86.12 72 TYR A O 1
ATOM 608 N N . GLY A 1 73 ? -19.047 -3.604 10.700 1.00 87.50 73 GLY A N 1
ATOM 609 C CA . GLY A 1 73 ? -19.810 -3.297 11.915 1.00 87.50 73 GLY A CA 1
ATOM 610 C C . GLY A 1 73 ? -19.204 -3.845 13.210 1.00 87.50 73 GLY A C 1
ATOM 611 O O . GLY A 1 73 ? -19.824 -3.735 14.264 1.00 87.50 73 GLY A O 1
ATOM 612 N N . THR A 1 74 ? -17.999 -4.416 13.157 1.00 84.88 74 THR A N 1
ATOM 613 C CA . THR A 1 74 ? -17.273 -4.945 14.317 1.00 84.88 74 THR A CA 1
ATOM 614 C C . THR A 1 74 ? -15.884 -4.326 14.409 1.00 84.88 74 THR A C 1
ATOM 616 O O . THR A 1 74 ? -15.287 -3.963 13.391 1.00 84.88 74 THR A O 1
ATOM 619 N N . GLU A 1 75 ? -15.340 -4.215 15.622 1.00 79.94 75 GLU A N 1
ATOM 620 C CA . GLU A 1 75 ? -13.957 -3.768 15.800 1.00 79.94 75 GLU A CA 1
ATOM 621 C C . GLU A 1 75 ? -12.968 -4.723 15.117 1.00 79.94 75 GLU A C 1
ATOM 623 O O . GLU A 1 75 ? -13.257 -5.901 14.888 1.00 79.94 75 GLU A O 1
ATOM 628 N N . VAL A 1 76 ? -11.800 -4.190 14.746 1.00 72.62 76 VAL A N 1
ATOM 629 C CA . VAL A 1 76 ? -10.740 -4.980 14.115 1.00 72.62 76 VAL A CA 1
ATOM 630 C C . VAL A 1 76 ? -10.255 -6.044 15.093 1.00 72.62 76 VAL A C 1
ATOM 632 O O . VAL A 1 76 ? -9.638 -5.735 16.108 1.00 72.62 76 VAL A O 1
ATOM 635 N N . VAL A 1 77 ? -10.454 -7.300 14.713 1.00 75.06 77 VAL A N 1
ATOM 636 C CA . VAL A 1 77 ? -9.646 -8.438 15.152 1.00 75.06 77 VAL A CA 1
ATOM 637 C C . VAL A 1 77 ? -8.692 -8.732 13.998 1.00 75.06 77 VAL A C 1
ATOM 639 O O . VAL A 1 77 ? -9.106 -8.636 12.842 1.00 75.06 77 VAL A O 1
ATOM 642 N N . ILE A 1 78 ? -7.412 -8.997 14.280 1.00 68.25 78 ILE A N 1
ATOM 643 C CA . ILE A 1 78 ? -6.399 -9.218 13.234 1.00 68.25 78 ILE A CA 1
ATOM 644 C C . ILE A 1 78 ? -6.926 -10.288 12.259 1.00 68.25 78 ILE A C 1
ATOM 646 O O . ILE A 1 78 ? -7.209 -11.404 12.695 1.00 68.25 78 ILE A O 1
ATOM 650 N N . PRO A 1 79 ? -7.122 -9.954 10.970 1.00 61.62 79 PRO A N 1
ATOM 651 C CA . PRO A 1 79 ? -7.725 -10.885 10.034 1.00 61.62 79 PRO A CA 1
ATOM 652 C C . PRO A 1 79 ? -6.742 -11.995 9.666 1.00 61.62 79 PRO A C 1
ATOM 654 O O . PRO A 1 79 ? -5.553 -11.744 9.462 1.00 61.62 79 PRO A O 1
ATOM 657 N N . VAL A 1 80 ? -7.270 -13.211 9.517 1.00 59.66 80 VAL A N 1
ATOM 658 C CA . VAL A 1 80 ? -6.507 -14.425 9.191 1.00 59.66 80 VAL A CA 1
ATOM 659 C C . VAL A 1 80 ? -5.702 -14.293 7.893 1.00 59.66 80 VAL A C 1
ATOM 661 O O . VAL A 1 80 ? -4.665 -14.924 7.759 1.00 59.66 80 VAL A O 1
ATOM 664 N N . GLU A 1 81 ? -6.105 -13.425 6.958 1.00 58.53 81 GLU A N 1
ATOM 665 C CA . GLU A 1 81 ? -5.361 -13.182 5.710 1.00 58.53 81 GLU A CA 1
ATOM 666 C C . GLU A 1 81 ? -3.997 -12.494 5.913 1.00 58.53 81 GLU A C 1
ATOM 668 O O . GLU A 1 81 ? -3.188 -12.453 4.990 1.00 58.53 81 GLU A O 1
ATOM 673 N N . VAL A 1 82 ? -3.747 -11.905 7.088 1.00 61.47 82 VAL A N 1
ATOM 674 C CA . VAL A 1 82 ? -2.428 -11.355 7.453 1.00 61.47 82 VAL A CA 1
ATOM 675 C C . VAL A 1 82 ? -1.509 -12.454 7.986 1.00 61.47 82 VAL A C 1
ATOM 677 O O . VAL A 1 82 ? -0.298 -12.376 7.808 1.00 61.47 82 VAL A O 1
ATOM 680 N N . GLU A 1 83 ? -2.080 -13.472 8.631 1.00 62.06 83 GLU A N 1
ATOM 681 C CA . GLU A 1 83 ? -1.350 -14.617 9.184 1.00 62.06 83 GLU A CA 1
ATOM 682 C C . GLU A 1 83 ? -1.155 -15.727 8.140 1.00 62.06 83 GLU A C 1
ATOM 684 O O . GLU A 1 83 ? -0.125 -16.396 8.126 1.00 62.06 83 GLU A O 1
ATOM 689 N N . ILE A 1 84 ? -2.117 -15.880 7.225 1.00 64.75 84 ILE A N 1
ATOM 690 C CA . ILE A 1 84 ? -2.095 -16.827 6.114 1.00 64.75 84 ILE A CA 1
ATOM 691 C C . ILE A 1 84 ? -1.879 -16.044 4.814 1.00 64.75 84 ILE A C 1
ATOM 693 O O . ILE A 1 84 ? -2.816 -15.408 4.317 1.00 64.75 84 ILE A O 1
ATOM 697 N N . PRO A 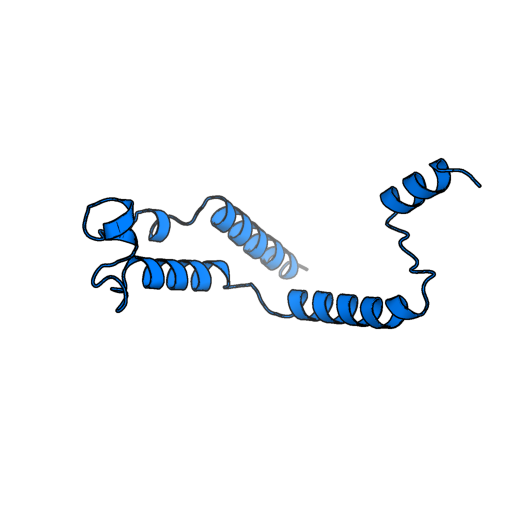1 85 ? -0.672 -16.104 4.222 1.00 66.06 85 PRO A N 1
ATOM 698 C CA . PRO A 1 85 ? -0.416 -15.514 2.919 1.00 66.06 85 PRO A CA 1
ATOM 699 C C . PRO A 1 85 ? -1.376 -16.089 1.875 1.00 66.06 85 PRO A C 1
ATOM 701 O O . PRO A 1 85 ? -1.677 -17.283 1.862 1.00 66.06 85 PRO A O 1
ATOM 704 N N . SER A 1 86 ? -1.865 -15.244 0.968 1.00 69.38 86 SER A N 1
ATOM 705 C CA . SER A 1 86 ? -2.732 -15.723 -0.112 1.00 69.38 86 SER A CA 1
ATOM 706 C C . SER A 1 86 ? -2.008 -16.753 -0.996 1.00 69.38 86 SER A C 1
ATOM 708 O O . SER A 1 86 ? -0.803 -16.643 -1.214 1.00 69.38 86 SER A O 1
ATOM 710 N N . LEU A 1 87 ? -2.746 -17.709 -1.576 1.00 70.44 87 LEU A N 1
ATOM 711 C CA . LEU A 1 87 ? -2.181 -18.769 -2.432 1.00 70.44 87 LEU A CA 1
ATOM 712 C C . LEU A 1 87 ? -1.307 -18.238 -3.578 1.00 70.44 87 LEU A C 1
ATOM 714 O O . LEU A 1 87 ? -0.339 -18.883 -3.956 1.00 70.44 87 LEU A O 1
ATOM 718 N N . ARG A 1 88 ? -1.622 -17.053 -4.119 1.00 64.94 88 ARG A N 1
ATOM 719 C CA . ARG A 1 88 ? -0.797 -16.413 -5.155 1.00 64.94 88 ARG A CA 1
ATOM 720 C C . ARG A 1 88 ? 0.586 -16.040 -4.630 1.00 64.94 88 ARG A C 1
ATOM 722 O O . ARG A 1 88 ? 1.559 -16.303 -5.314 1.00 64.94 88 ARG A O 1
ATOM 729 N N . ILE A 1 89 ? 0.653 -15.488 -3.417 1.00 65.81 89 ILE A N 1
ATOM 730 C CA . ILE A 1 89 ? 1.912 -15.108 -2.762 1.00 65.81 89 ILE A CA 1
ATOM 731 C C . ILE A 1 89 ? 2.747 -16.359 -2.493 1.00 65.81 89 ILE A C 1
ATOM 733 O O . ILE A 1 89 ? 3.920 -16.366 -2.831 1.00 65.81 89 ILE A O 1
ATOM 737 N N . ILE A 1 90 ? 2.131 -17.428 -1.973 1.00 71.25 90 ILE A N 1
ATOM 738 C CA . ILE A 1 90 ? 2.817 -18.705 -1.711 1.00 71.25 90 ILE A CA 1
ATOM 739 C C . ILE A 1 90 ? 3.450 -19.247 -3.001 1.00 71.25 90 ILE A C 1
ATOM 741 O O . ILE A 1 90 ? 4.647 -19.517 -3.037 1.00 71.25 90 ILE A O 1
ATOM 745 N N . VAL A 1 91 ? 2.671 -19.316 -4.084 1.00 70.06 91 VAL A N 1
ATOM 746 C CA . VAL A 1 91 ? 3.152 -19.796 -5.389 1.00 70.06 91 VAL A CA 1
ATOM 747 C C . VAL A 1 91 ? 4.277 -18.914 -5.940 1.00 70.06 91 VAL A C 1
ATOM 749 O O . VAL A 1 91 ? 5.258 -19.430 -6.462 1.00 70.06 91 VAL A O 1
ATOM 752 N N . GLU A 1 92 ? 4.173 -17.592 -5.818 1.00 65.25 92 GLU A N 1
ATOM 753 C CA . GLU A 1 92 ? 5.177 -16.654 -6.337 1.00 65.25 92 GLU A CA 1
ATOM 754 C C . GLU A 1 92 ? 6.489 -16.718 -5.531 1.00 65.25 92 GLU A C 1
ATOM 756 O O . GLU A 1 92 ? 7.567 -16.710 -6.124 1.00 65.25 92 GLU A O 1
ATOM 761 N N . THR A 1 93 ? 6.413 -16.904 -4.204 1.00 62.75 93 THR A N 1
ATOM 762 C CA . THR A 1 93 ? 7.590 -17.134 -3.345 1.00 62.75 93 THR A CA 1
ATOM 763 C C . THR A 1 93 ? 8.263 -18.486 -3.598 1.00 62.75 93 THR A C 1
ATOM 765 O O . THR A 1 93 ? 9.487 -18.564 -3.600 1.00 62.75 93 THR A O 1
ATOM 768 N N . GLU A 1 94 ? 7.492 -19.546 -3.863 1.00 63.88 94 GLU A N 1
ATOM 769 C CA . GLU A 1 94 ? 8.035 -20.872 -4.197 1.00 63.88 94 GLU A CA 1
ATOM 770 C C . GLU A 1 94 ? 8.709 -20.894 -5.579 1.00 63.88 94 GLU A C 1
ATOM 772 O O . GLU A 1 94 ? 9.668 -21.641 -5.789 1.00 63.88 94 GLU A O 1
ATOM 777 N N . ILE A 1 95 ? 8.227 -20.076 -6.524 1.00 59.38 95 ILE A N 1
ATOM 778 C CA . ILE A 1 95 ? 8.839 -19.893 -7.849 1.00 59.38 95 ILE A CA 1
ATOM 779 C C . ILE A 1 95 ? 10.146 -19.098 -7.756 1.00 59.38 95 ILE A C 1
ATOM 781 O O . ILE A 1 95 ? 11.125 -19.449 -8.405 1.00 59.38 95 ILE A O 1
ATOM 785 N N . GLU A 1 96 ? 10.205 -18.057 -6.926 1.00 58.50 96 GLU A N 1
ATOM 786 C CA . GLU A 1 96 ? 11.454 -17.319 -6.714 1.00 58.50 96 GLU A CA 1
ATOM 787 C C . GLU A 1 96 ? 12.540 -18.210 -6.080 1.00 58.50 96 GLU A C 1
ATOM 789 O O . GLU A 1 96 ? 13.681 -18.223 -6.546 1.00 58.50 96 GLU A O 1
ATOM 794 N N . ASP A 1 97 ? 12.187 -19.005 -5.065 1.00 56.62 97 ASP A N 1
ATOM 795 C CA . ASP A 1 97 ? 13.144 -19.865 -4.355 1.00 56.62 97 ASP A CA 1
ATOM 796 C C . ASP A 1 97 ? 13.666 -21.013 -5.250 1.00 56.62 97 ASP A C 1
ATOM 798 O O . ASP A 1 97 ? 14.834 -21.403 -5.174 1.00 56.62 97 ASP A O 1
ATOM 802 N N . ASN A 1 98 ? 12.838 -21.522 -6.174 1.00 58.03 98 ASN A N 1
ATOM 803 C CA . ASN A 1 98 ? 13.222 -22.621 -7.066 1.00 58.03 98 ASN A CA 1
ATOM 804 C C . ASN A 1 98 ? 14.112 -22.203 -8.258 1.00 58.03 98 ASN A C 1
ATOM 806 O O . ASN A 1 98 ? 14.940 -23.010 -8.697 1.00 58.03 98 ASN A O 1
ATOM 810 N N . GLU A 1 99 ? 14.025 -20.957 -8.739 1.00 56.03 99 GLU A N 1
ATOM 811 C CA . GLU A 1 99 ? 14.947 -20.427 -9.753 1.00 56.03 99 GLU A CA 1
ATOM 812 C C . GLU A 1 99 ? 16.337 -20.140 -9.160 1.00 56.03 99 GLU A C 1
ATOM 814 O O . GLU A 1 99 ? 17.349 -20.435 -9.798 1.00 56.03 99 GLU A O 1
ATOM 819 N N . TRP A 1 100 ? 16.413 -19.665 -7.910 1.00 48.16 100 TRP A N 1
ATOM 820 C CA . TRP A 1 100 ? 17.678 -19.398 -7.207 1.00 48.16 100 TRP A CA 1
ATOM 821 C C . TRP A 1 100 ? 18.476 -20.662 -6.851 1.00 48.16 100 TRP A C 1
ATOM 823 O O . TRP A 1 100 ? 19.7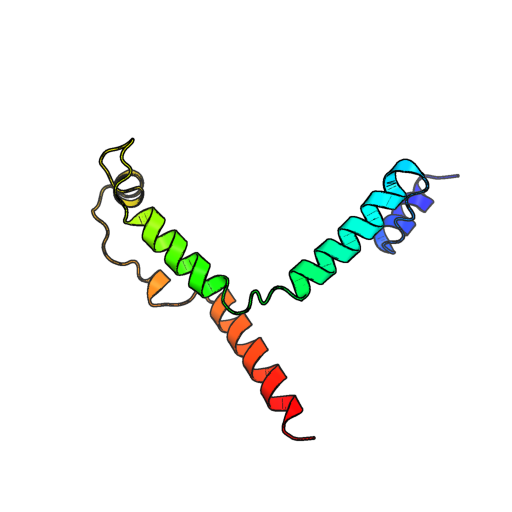10 -20.633 -6.826 1.00 48.16 100 TRP A O 1
ATOM 833 N N . VAL A 1 101 ? 17.807 -21.790 -6.585 1.00 50.44 101 VAL A N 1
ATOM 834 C CA . VAL A 1 101 ? 18.487 -23.063 -6.278 1.00 50.44 101 VAL A CA 1
ATOM 835 C C . VAL A 1 101 ? 19.177 -23.654 -7.515 1.00 50.44 101 VAL A C 1
ATOM 837 O O . VAL A 1 101 ? 20.191 -24.344 -7.382 1.00 50.44 101 VAL A O 1
ATOM 840 N N . LYS A 1 102 ? 18.692 -23.352 -8.726 1.00 51.59 102 LYS A N 1
ATOM 841 C CA . LYS A 1 102 ? 19.226 -23.919 -9.973 1.00 51.59 102 LYS A CA 1
ATOM 842 C C . LYS A 1 102 ? 20.581 -23.330 -10.378 1.00 51.59 102 LYS A C 1
ATOM 844 O O . LYS A 1 102 ? 21.406 -24.046 -10.931 1.00 51.59 102 LYS A O 1
ATOM 849 N N . THR A 1 103 ? 20.853 -22.074 -10.030 1.00 46.84 103 THR A N 1
ATOM 850 C CA . THR A 1 103 ? 22.100 -21.361 -10.372 1.00 46.84 103 THR A CA 1
ATOM 851 C C . THR A 1 103 ? 23.289 -21.702 -9.471 1.00 46.84 103 THR A C 1
ATOM 853 O O . THR A 1 103 ? 24.376 -21.170 -9.673 1.00 46.84 103 THR A O 1
ATOM 856 N N . ARG A 1 104 ? 23.108 -22.558 -8.455 1.00 46.31 104 ARG A N 1
ATOM 857 C CA . ARG A 1 104 ? 24.161 -22.922 -7.487 1.00 46.31 104 ARG A CA 1
ATOM 858 C C . ARG A 1 104 ? 24.699 -24.348 -7.661 1.00 46.31 104 ARG A C 1
ATOM 860 O O . ARG A 1 104 ? 25.534 -24.773 -6.866 1.00 46.31 104 ARG A O 1
ATOM 867 N N . LEU A 1 105 ? 24.202 -25.082 -8.659 1.00 49.38 105 LEU A N 1
ATOM 868 C CA . LEU A 1 105 ? 24.654 -26.431 -9.024 1.00 49.38 105 LEU A CA 1
ATOM 869 C C . LEU A 1 105 ? 25.313 -26.506 -10.416 1.00 49.38 105 LEU A C 1
ATOM 871 O O . LEU A 1 105 ? 25.590 -27.611 -10.877 1.00 49.38 105 LEU A O 1
ATOM 875 N N . GLU A 1 106 ? 25.608 -25.365 -11.047 1.00 42.69 106 GLU A N 1
ATOM 876 C CA . GLU A 1 106 ? 26.487 -25.273 -12.228 1.00 42.69 106 GLU A CA 1
ATOM 877 C C . GLU A 1 106 ? 27.843 -24.656 -11.866 1.00 42.69 106 GLU A C 1
ATOM 879 O O . GLU A 1 106 ? 27.859 -23.654 -11.112 1.00 42.69 106 GLU A O 1
#

Sequence (106 aa):
MGDSDLIIGQAQGKWETRDVKLIPYKQHMEDLSKWFKSVEFRQWHEKFSFALLRYRTIVRTSAGATPYLLVYGTEVVIPVEVEIPSLRIIVETEIEDNEWVKTRLE

pLDDT: mean 70.81, std 12.08, range [42.69, 90.88]

Secondary structure (DSSP, 8-state):
--THHHHHHHHTT-----STTTHHHHHHHHHHHHHHHHS-GGGHHHHHHHHHHHHHHSPPTTTSS-HHHHHHSSPPPPPHHHHS--HHHHHHHHHHHHHHHHTT--